Protein AF-A0A8J3FBA9-F1 (afdb_monomer_lite)

InterPro domains:
  IPR029476 Deoxyribonuclease NucA/NucB [PF14040] (10-82)

Sequence (90 aa):
MTRLTDKDKQAENSRVACPSSLPRPPGQQCDEYPMASTWQGAAITVSFSRRMIDKDNNEIAGQELNAFYLADRIIEKDPFYVAVDLTRRP

Foldseek 3Di:
DFFADDPVQLVQLCCQQPNPPDDAPPQWDKDKPVHSRGCCGVNNHVDMDIDIDGPVVRVVVVVVVVVVCVVVVRDGGRDDDDDDDPVPDD

Secondary structure (DSSP, 8-state):
-BB---HHHHHHHHHHHS-TTS---TTEEEEEES-TTBTTSTTT-S--EEEEEEHHHHHHHHHHHHHHHHHTT--TT-B------TT---

Radius of gyration: 13.47 Å; chains: 1; bounding box: 37×31×32 Å

Structure (mmCIF, N/CA/C/O backbone):
data_AF-A0A8J3FBA9-F1
#
_entry.id   AF-A0A8J3FBA9-F1
#
loop_
_atom_site.group_PDB
_atom_site.id
_atom_site.type_symbol
_atom_site.label_atom_id
_atom_site.label_alt_id
_atom_site.label_comp_id
_atom_site.label_asym_id
_atom_site.label_entity_id
_atom_site.label_seq_id
_atom_site.pdbx_PDB_ins_code
_atom_site.Cartn_x
_atom_site.Cartn_y
_atom_site.Cartn_z
_atom_site.occupancy
_atom_site.B_iso_or_equiv
_atom_site.auth_seq_id
_atom_site.auth_comp_id
_atom_site.auth_asym_id
_atom_site.auth_atom_id
_atom_site.pdbx_PDB_model_num
ATOM 1 N N . MET A 1 1 ? -6.111 -2.037 -12.203 1.00 95.25 1 MET A N 1
ATOM 2 C CA . MET A 1 1 ? -4.803 -1.960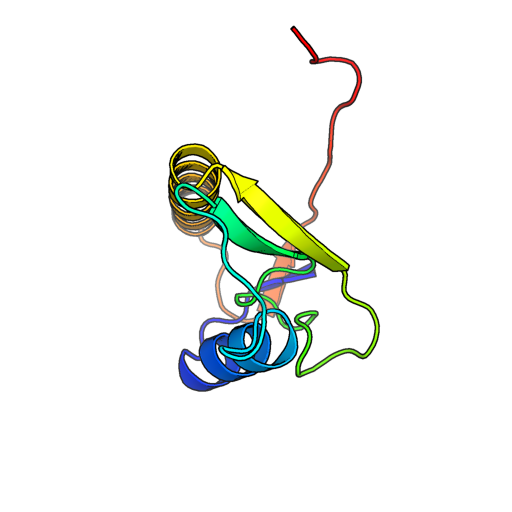 -11.514 1.00 95.25 1 MET A CA 1
ATOM 3 C C . MET A 1 1 ? -4.093 -3.300 -11.636 1.00 95.25 1 MET A C 1
ATOM 5 O O . MET A 1 1 ? -4.715 -4.247 -12.094 1.00 95.25 1 MET A O 1
ATOM 9 N N . THR A 1 2 ? -2.802 -3.371 -11.317 1.00 98.00 2 THR A N 1
ATOM 10 C CA . THR A 1 2 ? -1.978 -4.583 -11.461 1.00 98.00 2 THR A CA 1
ATOM 11 C C . THR A 1 2 ? -1.171 -4.833 -10.196 1.00 98.00 2 THR A C 1
ATOM 13 O O . THR A 1 2 ? -0.596 -3.893 -9.639 1.00 98.00 2 THR A O 1
ATOM 16 N N . ARG A 1 3 ? -1.112 -6.089 -9.749 1.00 98.25 3 ARG A N 1
ATOM 17 C CA . ARG A 1 3 ? -0.444 -6.486 -8.501 1.00 98.25 3 ARG A CA 1
ATOM 18 C C . ARG A 1 3 ? 1.067 -6.250 -8.557 1.00 98.25 3 ARG A C 1
ATOM 20 O O . ARG A 1 3 ? 1.707 -6.540 -9.561 1.00 98.25 3 ARG A O 1
ATOM 27 N N . LEU A 1 4 ? 1.615 -5.742 -7.457 1.00 98.44 4 LEU A N 1
ATOM 28 C CA . LEU A 1 4 ? 3.045 -5.594 -7.193 1.00 98.44 4 LEU A CA 1
ATOM 29 C C . LEU A 1 4 ? 3.409 -6.450 -5.974 1.00 98.44 4 LEU A C 1
ATOM 31 O O . LEU A 1 4 ? 2.832 -6.247 -4.905 1.00 98.44 4 LEU A O 1
ATOM 35 N N . THR A 1 5 ? 4.363 -7.372 -6.095 1.00 98.19 5 THR A N 1
ATOM 36 C CA . THR A 1 5 ? 4.807 -8.270 -5.010 1.00 98.19 5 THR A CA 1
ATOM 37 C C . THR A 1 5 ? 6.138 -7.870 -4.375 1.00 98.19 5 THR A C 1
ATOM 39 O O . THR A 1 5 ? 6.417 -8.297 -3.255 1.00 98.19 5 THR A O 1
ATOM 42 N N . ASP A 1 6 ? 6.940 -7.051 -5.060 1.00 98.31 6 ASP A N 1
ATOM 43 C CA . ASP A 1 6 ? 8.211 -6.519 -4.551 1.00 98.31 6 ASP A CA 1
ATOM 44 C C . ASP A 1 6 ? 7.972 -5.654 -3.300 1.00 98.31 6 ASP A C 1
ATOM 46 O O . ASP A 1 6 ? 7.225 -4.670 -3.328 1.00 98.31 6 ASP A O 1
ATOM 50 N N . LYS A 1 7 ? 8.592 -6.052 -2.186 1.00 98.25 7 LYS A N 1
ATOM 51 C CA . LYS A 1 7 ? 8.385 -5.437 -0.871 1.00 98.25 7 LYS A CA 1
ATOM 52 C C . LYS A 1 7 ? 9.041 -4.072 -0.732 1.00 98.25 7 LYS A C 1
ATOM 54 O O . LYS A 1 7 ? 8.474 -3.215 -0.055 1.00 98.25 7 LYS A O 1
ATOM 59 N N . ASP A 1 8 ? 10.155 -3.841 -1.410 1.00 98.44 8 ASP A N 1
ATOM 60 C CA . ASP A 1 8 ? 10.845 -2.556 -1.359 1.00 98.44 8 ASP A CA 1
ATOM 61 C C . ASP A 1 8 ? 10.044 -1.508 -2.133 1.00 98.44 8 ASP A C 1
ATOM 63 O O . ASP A 1 8 ? 9.826 -0.397 -1.650 1.00 98.44 8 ASP A O 1
ATOM 67 N N . LYS A 1 9 ? 9.481 -1.892 -3.285 1.00 98.31 9 LYS A N 1
ATOM 68 C CA . LYS A 1 9 ? 8.579 -1.022 -4.057 1.00 98.31 9 LYS A CA 1
ATOM 69 C C . LYS A 1 9 ? 7.259 -0.747 -3.337 1.00 98.31 9 LYS A C 1
ATOM 71 O O . LYS A 1 9 ? 6.747 0.368 -3.407 1.00 98.31 9 LYS A O 1
ATOM 76 N N . GLN A 1 10 ? 6.716 -1.735 -2.622 1.00 98.44 10 GLN A N 1
ATOM 77 C CA . GLN A 1 10 ? 5.556 -1.526 -1.747 1.00 98.44 10 GLN A CA 1
ATOM 78 C C . GLN A 1 10 ? 5.861 -0.486 -0.666 1.00 98.44 10 GLN A C 1
ATOM 80 O O . GLN A 1 10 ? 5.096 0.459 -0.491 1.00 98.44 10 GLN A O 1
ATOM 85 N N . ALA A 1 11 ? 6.998 -0.628 0.020 1.00 98.31 11 ALA A N 1
ATOM 86 C CA . ALA A 1 11 ? 7.424 0.321 1.041 1.00 98.31 11 ALA A CA 1
ATOM 87 C C . ALA A 1 11 ? 7.655 1.723 0.458 1.00 98.31 11 ALA A C 1
ATOM 89 O O . ALA A 1 11 ? 7.309 2.719 1.093 1.00 98.31 11 ALA A O 1
ATOM 90 N N . GLU A 1 12 ? 8.194 1.820 -0.759 1.00 98.19 12 GLU A N 1
ATOM 91 C CA . GLU A 1 12 ? 8.357 3.095 -1.452 1.00 98.19 12 GLU A CA 1
ATOM 92 C C . GLU A 1 12 ? 7.007 3.756 -1.752 1.00 98.19 12 GLU A C 1
ATOM 94 O O . GLU A 1 12 ? 6.824 4.930 -1.418 1.00 98.19 12 GLU A O 1
ATOM 99 N N . ASN A 1 13 ? 6.043 2.999 -2.288 1.00 98.25 13 ASN A N 1
ATOM 100 C CA . ASN A 1 13 ? 4.678 3.479 -2.499 1.00 98.25 13 ASN A CA 1
ATOM 101 C C . ASN A 1 13 ? 4.068 4.006 -1.193 1.00 98.25 13 ASN A C 1
ATOM 103 O O . ASN A 1 13 ? 3.620 5.154 -1.168 1.00 98.25 13 ASN A O 1
ATOM 107 N N . SER A 1 14 ? 4.132 3.229 -0.105 1.00 97.50 14 SER A N 1
ATOM 108 C CA . SER A 1 14 ? 3.596 3.653 1.194 1.00 97.50 14 SER A CA 1
ATOM 109 C C . SER A 1 14 ? 4.331 4.851 1.785 1.00 97.50 14 SER A C 1
ATOM 111 O O . SER A 1 14 ? 3.729 5.685 2.453 1.00 97.50 14 SER A O 1
ATOM 113 N N . ARG A 1 15 ? 5.636 5.000 1.543 1.00 97.62 15 ARG A N 1
ATOM 114 C CA . ARG A 1 15 ? 6.397 6.164 2.017 1.00 97.62 15 ARG A CA 1
ATOM 115 C C . ARG A 1 15 ? 5.993 7.441 1.282 1.00 97.62 15 ARG A C 1
ATOM 117 O O . ARG A 1 15 ? 5.960 8.502 1.902 1.00 97.62 15 ARG A O 1
ATOM 124 N N . VAL A 1 16 ? 5.711 7.353 -0.018 1.00 97.50 16 VAL A N 1
ATOM 125 C CA . VAL A 1 16 ? 5.277 8.503 -0.828 1.00 97.50 16 VAL A CA 1
ATOM 126 C C . VAL A 1 16 ? 3.828 8.874 -0.512 1.00 97.50 16 VAL A C 1
ATOM 128 O O . VAL A 1 16 ? 3.528 10.046 -0.259 1.00 97.50 16 VAL A O 1
ATOM 131 N N . ALA A 1 17 ? 2.931 7.888 -0.467 1.00 97.50 17 ALA A N 1
ATOM 132 C CA . ALA A 1 17 ? 1.535 8.133 -0.145 1.00 97.50 17 ALA A CA 1
ATOM 133 C C . ALA A 1 17 ? 1.346 8.467 1.335 1.00 97.50 17 ALA A C 1
ATOM 135 O O . ALA A 1 17 ? 0.704 9.465 1.626 1.00 97.50 17 ALA A O 1
ATOM 136 N N . CYS A 1 18 ? 1.961 7.755 2.269 1.00 97.44 18 CYS A N 1
ATOM 137 C CA . CYS A 1 18 ? 1.728 7.892 3.706 1.00 97.44 18 CYS A CA 1
ATOM 138 C C . CYS A 1 18 ? 3.014 8.171 4.522 1.00 97.44 18 CYS A C 1
ATOM 140 O O . CYS A 1 18 ? 3.335 7.420 5.451 1.00 97.44 18 CYS A O 1
ATOM 142 N N . PRO A 1 19 ? 3.749 9.276 4.259 1.00 97.00 19 PRO A N 1
ATOM 143 C CA . PRO A 1 19 ? 5.010 9.567 4.941 1.00 97.00 19 PRO A CA 1
ATOM 144 C C . PRO A 1 19 ? 4.841 9.725 6.458 1.00 97.00 19 PRO A C 1
ATOM 146 O O . PRO A 1 19 ? 3.782 10.107 6.968 1.00 97.00 19 PRO A O 1
ATOM 149 N N . SER A 1 20 ? 5.906 9.455 7.218 1.00 95.38 20 SER A N 1
ATOM 150 C CA . SER A 1 20 ? 5.907 9.581 8.685 1.00 95.38 20 SER A CA 1
ATOM 151 C C . SER A 1 20 ? 5.593 11.003 9.165 1.00 95.38 20 SER A C 1
ATOM 153 O O . SER A 1 20 ? 5.027 11.154 10.242 1.00 95.38 20 SER A O 1
ATOM 155 N N . SER A 1 21 ? 5.855 12.019 8.338 1.00 96.50 21 SER A N 1
ATOM 156 C CA . SER A 1 21 ? 5.558 13.430 8.611 1.00 96.50 21 SER A CA 1
ATOM 157 C C . SER A 1 21 ? 4.067 13.773 8.693 1.00 96.50 21 SER A C 1
ATOM 159 O O . SER A 1 21 ? 3.727 14.854 9.171 1.00 96.50 21 SER A O 1
ATOM 161 N N . LEU A 1 22 ? 3.166 12.892 8.244 1.00 96.25 22 LEU A N 1
ATOM 162 C CA . LEU A 1 22 ? 1.730 13.128 8.377 1.00 96.25 22 LEU A CA 1
ATOM 163 C C . LEU A 1 22 ? 1.279 12.994 9.839 1.00 96.25 22 LEU A C 1
ATOM 165 O O . LEU A 1 22 ? 1.580 11.973 10.469 1.00 96.25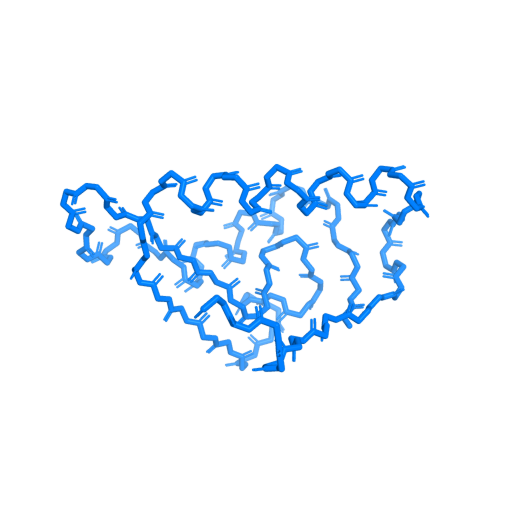 22 LEU A O 1
ATOM 169 N N . PRO A 1 23 ? 0.496 13.955 10.366 1.00 96.88 23 PRO A N 1
ATOM 170 C CA . PRO A 1 23 ? -0.167 13.792 11.653 1.00 96.88 23 PRO A CA 1
ATOM 171 C C . PRO A 1 23 ? -1.059 12.549 11.640 1.00 96.88 23 PRO A C 1
ATOM 173 O O . PRO A 1 23 ? -1.907 12.411 10.761 1.00 96.88 23 PRO A O 1
ATOM 176 N N . ARG A 1 24 ? -0.879 11.657 12.617 1.00 97.00 24 ARG A N 1
ATOM 177 C CA . ARG A 1 24 ? -1.709 10.458 12.807 1.00 97.00 24 ARG A CA 1
ATOM 178 C C . ARG A 1 24 ? -2.498 10.619 14.103 1.00 97.00 24 ARG A C 1
ATOM 180 O O . ARG A 1 24 ? -1.922 10.418 15.174 1.00 97.00 24 ARG A O 1
ATOM 187 N N . PRO A 1 25 ? -3.770 11.048 14.032 1.00 97.12 25 PRO A N 1
ATOM 188 C CA . PRO A 1 25 ? -4.627 11.097 15.206 1.00 97.12 25 PRO A CA 1
ATOM 189 C C . PRO A 1 25 ? -4.687 9.729 15.903 1.00 97.12 25 PRO A C 1
ATOM 191 O O . PRO A 1 25 ? -4.580 8.700 15.227 1.00 97.12 25 PRO A O 1
ATOM 194 N N . PRO A 1 26 ? -4.885 9.686 17.231 1.00 98.00 26 PRO A N 1
ATOM 195 C CA . PRO A 1 26 ? -5.113 8.430 17.935 1.00 98.00 26 PRO A CA 1
ATOM 196 C C . PRO A 1 26 ? -6.243 7.624 17.284 1.00 98.00 26 PRO A C 1
ATOM 198 O O . PRO A 1 26 ? -7.284 8.180 16.938 1.00 98.00 26 PRO A O 1
ATOM 201 N N . GLY A 1 27 ? -6.021 6.323 17.096 1.00 97.50 27 GLY A N 1
ATOM 202 C CA . GLY A 1 27 ? -6.990 5.427 16.459 1.00 97.50 27 GLY A CA 1
ATOM 203 C C . GLY A 1 27 ? -7.087 5.548 14.935 1.00 97.50 27 GLY A C 1
ATOM 204 O O . GLY A 1 27 ? -7.900 4.848 14.347 1.00 97.50 27 GLY A O 1
ATOM 205 N N . GLN A 1 28 ? -6.271 6.384 14.280 1.00 98.19 28 GLN A N 1
ATOM 206 C CA . GLN A 1 28 ? -6.276 6.500 12.820 1.00 98.19 28 G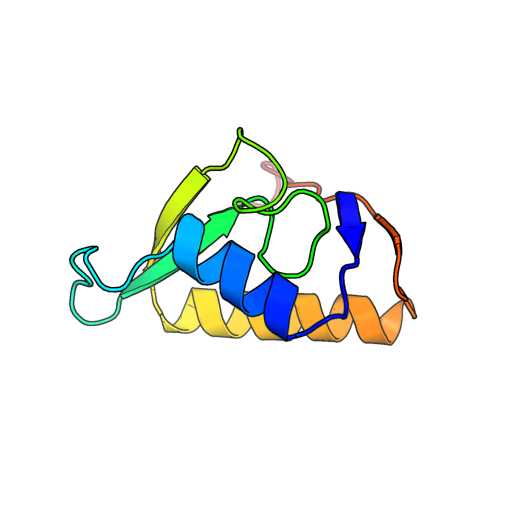LN A CA 1
ATOM 207 C C . GLN A 1 28 ? -4.988 6.003 12.163 1.00 98.19 28 GLN A C 1
ATOM 209 O O . GLN A 1 28 ? -3.885 6.133 12.700 1.00 98.19 28 GLN A O 1
ATOM 214 N N . GLN A 1 29 ? -5.142 5.470 10.955 1.00 97.88 29 GLN A N 1
ATOM 215 C CA . GLN A 1 29 ? -4.062 5.092 10.055 1.00 97.88 29 GLN A CA 1
ATOM 216 C C . GLN A 1 29 ? -4.241 5.762 8.695 1.00 97.88 29 GLN A C 1
ATOM 218 O O . GLN A 1 29 ? -5.349 6.101 8.289 1.00 97.88 29 GLN A O 1
ATOM 223 N N . CYS A 1 30 ? -3.124 5.974 8.005 1.00 98.06 30 CYS A N 1
ATOM 224 C CA . CYS A 1 30 ? -3.129 6.511 6.653 1.00 98.06 30 CYS A CA 1
ATOM 225 C C . CYS A 1 30 ? -3.433 5.376 5.674 1.00 98.06 30 CYS A C 1
ATOM 227 O O . CYS A 1 30 ? -2.653 4.431 5.584 1.00 98.06 30 CYS A O 1
ATOM 229 N N . ASP A 1 31 ? -4.555 5.493 4.979 1.00 98.00 31 ASP A N 1
ATOM 230 C CA . ASP A 1 31 ? -4.959 4.644 3.865 1.00 98.00 31 ASP A CA 1
ATOM 231 C C . ASP A 1 31 ? -4.617 5.320 2.532 1.00 98.00 31 ASP A C 1
ATOM 233 O O . ASP A 1 31 ? -4.591 6.555 2.435 1.00 98.00 31 ASP A O 1
ATOM 237 N N . GLU A 1 32 ? -4.341 4.513 1.511 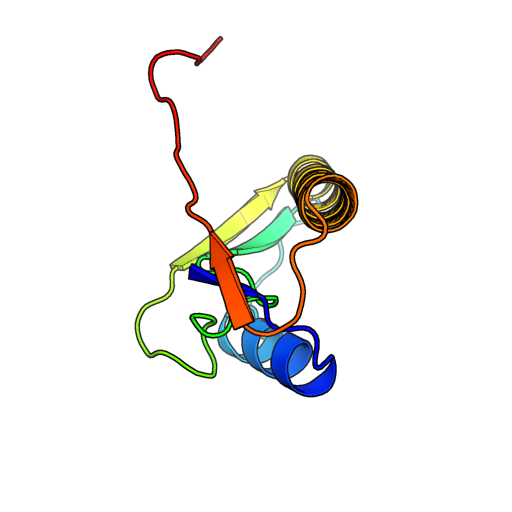1.00 97.44 32 GLU A N 1
ATOM 238 C CA . GLU A 1 32 ? -3.816 4.953 0.223 1.00 97.44 32 GLU A CA 1
ATOM 239 C C . GLU A 1 32 ? -4.461 4.228 -0.960 1.00 97.44 32 GLU A C 1
ATOM 241 O O . GLU A 1 32 ? -4.547 3.001 -1.016 1.00 97.44 32 GLU A O 1
ATOM 246 N N . TYR A 1 33 ? -4.865 5.015 -1.957 1.00 96.81 33 TYR A N 1
ATOM 247 C CA . TYR A 1 33 ? -5.388 4.516 -3.221 1.00 96.81 33 TYR A CA 1
ATOM 248 C C . TYR A 1 33 ? -4.707 5.232 -4.396 1.00 96.81 33 TYR A C 1
ATOM 250 O O . TYR A 1 33 ? -4.761 6.464 -4.454 1.00 96.81 33 TYR A O 1
ATOM 258 N N . PRO A 1 34 ? -4.128 4.510 -5.370 1.00 97.50 34 PRO A N 1
ATOM 259 C CA . PRO A 1 34 ? -4.013 3.050 -5.432 1.00 97.50 34 PRO A CA 1
ATOM 260 C C . PRO A 1 34 ? -3.128 2.460 -4.323 1.00 97.50 34 PRO A C 1
ATOM 262 O O . PRO A 1 34 ? -2.174 3.096 -3.879 1.00 97.50 34 PRO A O 1
ATOM 265 N N . MET A 1 35 ? -3.448 1.237 -3.891 1.00 97.81 35 MET A N 1
ATOM 266 C CA . MET A 1 35 ? -2.788 0.578 -2.760 1.00 97.81 35 MET A CA 1
ATOM 267 C C . MET A 1 35 ? -1.290 0.372 -3.025 1.00 97.81 35 MET A C 1
ATOM 269 O O . MET A 1 35 ? -0.906 0.066 -4.161 1.00 97.81 35 MET A O 1
ATOM 273 N N . ALA A 1 36 ? -0.447 0.421 -1.983 1.00 98.00 36 ALA A N 1
ATOM 274 C CA . ALA A 1 36 ? 1.005 0.218 -2.113 1.00 98.00 36 ALA A CA 1
ATOM 275 C C . ALA A 1 36 ? 1.409 -1.062 -2.834 1.00 98.00 36 ALA A C 1
ATOM 277 O O . ALA A 1 36 ? 2.462 -1.128 -3.463 1.00 98.00 36 ALA A O 1
ATOM 278 N N . SER A 1 37 ? 0.561 -2.079 -2.761 1.00 98.31 37 SER A N 1
ATOM 279 C CA . SER A 1 37 ? 0.778 -3.371 -3.391 1.00 98.31 37 SER A CA 1
ATOM 280 C C . SER A 1 37 ? 0.316 -3.456 -4.847 1.00 98.31 37 SER A C 1
ATOM 282 O O . SER A 1 37 ? 0.004 -4.538 -5.350 1.00 98.31 37 SER A O 1
ATOM 284 N N . THR A 1 38 ? 0.323 -2.317 -5.542 1.00 98.31 38 THR A N 1
ATOM 285 C CA . THR A 1 38 ? 0.010 -2.202 -6.969 1.00 98.31 38 THR A CA 1
ATOM 286 C C . THR A 1 38 ? 1.073 -1.404 -7.721 1.00 98.31 38 THR A C 1
ATOM 288 O O . THR A 1 38 ? 1.721 -0.516 -7.165 1.00 98.31 38 THR A O 1
ATOM 291 N N . TRP A 1 39 ? 1.217 -1.667 -9.022 1.00 98.06 39 TRP A N 1
ATOM 292 C CA . TRP A 1 39 ? 2.079 -0.868 -9.908 1.00 98.06 39 TRP A CA 1
ATOM 293 C C . TRP A 1 39 ? 1.531 0.537 -10.187 1.00 98.06 39 TRP A C 1
ATOM 295 O O . TRP A 1 39 ? 2.196 1.337 -10.835 1.00 98.06 39 TRP A O 1
ATOM 305 N N . GLN A 1 40 ? 0.322 0.848 -9.719 1.00 97.75 40 GLN A N 1
ATOM 306 C CA . GLN A 1 40 ? -0.271 2.179 -9.811 1.00 97.75 40 GLN A CA 1
ATOM 307 C C . GLN A 1 40 ? -0.058 3.008 -8.534 1.00 97.75 40 GLN A C 1
ATOM 309 O O . GLN A 1 40 ? -0.525 4.143 -8.469 1.00 97.75 40 GLN A O 1
ATOM 314 N N . GLY A 1 41 ? 0.638 2.462 -7.531 1.00 97.38 41 GLY A N 1
ATOM 315 C CA . GLY A 1 41 ? 0.912 3.145 -6.270 1.00 97.38 41 GLY A CA 1
ATOM 316 C C . GLY A 1 41 ? 1.720 4.441 -6.425 1.00 97.38 41 GLY A C 1
ATOM 317 O O . GLY A 1 41 ? 2.298 4.734 -7.474 1.00 97.38 41 GLY A O 1
ATOM 318 N N . ALA A 1 42 ? 1.748 5.224 -5.349 1.00 97.56 42 ALA A N 1
ATOM 319 C CA . ALA A 1 42 ? 2.156 6.629 -5.360 1.00 97.56 42 ALA A CA 1
ATOM 320 C C . ALA A 1 42 ? 3.622 6.913 -5.734 1.00 97.56 42 ALA A C 1
ATOM 322 O O . ALA A 1 42 ? 3.928 8.023 -6.160 1.00 97.56 42 ALA A O 1
ATOM 323 N N . ALA A 1 43 ? 4.539 5.956 -5.574 1.00 97.19 43 ALA A N 1
ATOM 324 C CA . ALA A 1 43 ? 5.927 6.139 -6.009 1.00 97.19 43 ALA A CA 1
ATOM 325 C C . ALA A 1 43 ? 6.102 5.900 -7.516 1.00 97.19 43 ALA A C 1
ATOM 327 O O . ALA A 1 43 ? 7.062 6.374 -8.117 1.00 97.19 43 ALA A O 1
ATOM 328 N N . ILE A 1 44 ? 5.171 5.167 -8.128 1.00 95.25 44 ILE A N 1
ATOM 329 C CA . ILE A 1 44 ? 5.229 4.772 -9.536 1.00 95.25 44 ILE A CA 1
ATOM 330 C C . ILE A 1 44 ? 4.359 5.701 -10.390 1.00 95.25 44 ILE A C 1
ATOM 332 O O . ILE A 1 44 ? 4.712 6.001 -11.530 1.00 95.25 44 ILE A O 1
ATOM 336 N N . THR A 1 45 ? 3.233 6.181 -9.851 1.00 90.50 45 THR A N 1
ATOM 337 C CA . THR A 1 45 ? 2.320 7.090 -10.556 1.00 90.50 45 THR A CA 1
ATOM 338 C C . THR A 1 45 ? 2.049 8.359 -9.757 1.00 90.50 45 THR A C 1
ATOM 340 O O . THR A 1 45 ? 2.008 8.351 -8.531 1.00 90.50 45 THR A O 1
ATOM 343 N N . VAL A 1 46 ? 1.836 9.473 -10.465 1.00 79.38 46 VAL A N 1
ATOM 344 C CA . VAL A 1 46 ? 1.635 10.797 -9.849 1.00 79.38 46 VAL A CA 1
ATOM 345 C C . VAL A 1 46 ? 0.229 11.012 -9.274 1.00 79.38 46 VAL A C 1
ATOM 347 O O . VAL A 1 46 ? 0.023 11.951 -8.513 1.00 79.38 46 VAL A O 1
ATOM 350 N N . SER A 1 47 ? -0.752 10.181 -9.645 1.00 93.44 47 SER A N 1
ATOM 351 C CA . SER A 1 47 ? -2.149 10.329 -9.216 1.00 93.44 47 SER A CA 1
ATOM 352 C C . SER A 1 47 ? -2.490 9.314 -8.135 1.00 93.44 47 SER A C 1
ATOM 354 O O . SER A 1 47 ? -2.724 8.143 -8.422 1.00 93.44 47 SER A O 1
ATOM 356 N N . PHE A 1 48 ? -2.560 9.785 -6.894 1.00 96.62 48 PHE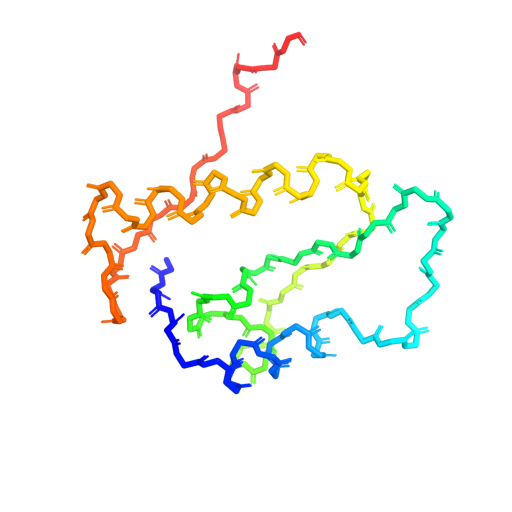 A N 1
ATOM 357 C CA . PHE A 1 48 ? -2.998 8.997 -5.750 1.00 96.62 48 PHE A CA 1
ATOM 358 C C . PHE A 1 48 ? -3.830 9.860 -4.799 1.00 96.62 48 PHE A C 1
ATOM 360 O O . PHE A 1 48 ? -3.767 11.090 -4.810 1.00 96.62 48 PHE A O 1
ATOM 367 N N . SER A 1 49 ? -4.595 9.198 -3.946 1.00 96.94 49 SER A N 1
ATOM 368 C CA . SER A 1 49 ? -5.276 9.792 -2.805 1.00 96.94 49 SER A CA 1
ATOM 369 C C . SER A 1 49 ? -4.822 9.102 -1.530 1.00 96.94 49 SER A C 1
ATOM 371 O O . SER A 1 49 ? -4.529 7.907 -1.536 1.00 96.94 49 SER A O 1
ATOM 373 N N . ARG A 1 50 ? -4.807 9.858 -0.437 1.00 97.12 50 ARG A N 1
ATOM 374 C CA . ARG A 1 50 ? -4.615 9.331 0.910 1.00 97.12 50 ARG A CA 1
ATOM 375 C C . ARG A 1 50 ? -5.738 9.811 1.815 1.00 97.12 50 ARG A C 1
ATOM 377 O O . ARG A 1 50 ? -6.266 10.908 1.596 1.00 97.12 50 ARG A O 1
ATOM 384 N N . ARG A 1 51 ? -6.028 9.076 2.883 1.00 97.75 51 ARG A N 1
ATOM 385 C CA . ARG A 1 51 ? -6.909 9.555 3.952 1.00 97.75 51 ARG A CA 1
ATOM 386 C C . ARG A 1 51 ? -6.549 8.912 5.283 1.00 97.75 51 ARG A C 1
ATOM 388 O O . ARG A 1 51 ? -6.217 7.740 5.328 1.00 97.75 51 ARG A O 1
ATOM 395 N N . MET A 1 52 ? -6.642 9.677 6.370 1.00 98.06 52 MET A N 1
ATOM 396 C CA . MET A 1 52 ? -6.624 9.084 7.705 1.00 98.06 52 MET A CA 1
ATOM 397 C C . MET A 1 52 ? -7.999 8.468 7.978 1.00 98.06 52 MET A C 1
ATOM 399 O O . MET A 1 52 ? -9.018 9.164 7.903 1.00 98.06 52 MET A O 1
ATOM 403 N N . ILE A 1 53 ? -8.025 7.163 8.214 1.00 97.81 53 ILE A N 1
ATOM 404 C CA . ILE A 1 53 ? -9.233 6.393 8.508 1.00 97.81 53 ILE A CA 1
ATOM 405 C C . ILE A 1 53 ? -9.045 5.618 9.807 1.00 97.81 53 ILE A C 1
ATOM 407 O O . ILE A 1 53 ? -7.933 5.520 10.322 1.00 97.81 53 ILE A O 1
ATOM 411 N N . ASP A 1 54 ? -10.142 5.096 10.344 1.00 98.38 54 ASP A N 1
ATOM 412 C CA . ASP A 1 54 ? -10.114 4.240 11.525 1.00 98.38 54 ASP A CA 1
ATOM 413 C C . ASP A 1 54 ? -9.152 3.056 11.333 1.00 98.38 54 ASP A C 1
ATOM 415 O O . ASP A 1 54 ? -9.164 2.387 10.296 1.00 98.38 54 ASP A O 1
ATOM 419 N N . LYS A 1 55 ? -8.291 2.846 12.330 1.00 97.94 55 LYS A N 1
ATOM 420 C CA . LYS A 1 55 ? -7.220 1.851 12.301 1.00 97.94 55 LYS A CA 1
ATOM 421 C C . LYS A 1 55 ? -7.759 0.438 12.088 1.00 97.94 55 LYS A C 1
ATOM 423 O O . LYS A 1 55 ? -7.211 -0.286 11.261 1.00 97.94 55 LYS A O 1
ATOM 428 N N . ASP A 1 56 ? -8.800 0.057 12.816 1.00 98.06 56 ASP A N 1
ATOM 429 C CA . ASP A 1 56 ? -9.284 -1.322 12.817 1.00 98.06 56 ASP A CA 1
ATOM 430 C C . ASP A 1 56 ? -9.906 -1.655 11.454 1.00 98.06 56 ASP A C 1
ATOM 432 O O . ASP A 1 56 ? -9.618 -2.701 10.870 1.00 98.06 56 ASP A O 1
ATOM 436 N N . ASN A 1 57 ? -10.657 -0.711 10.877 1.00 97.50 57 ASN A N 1
ATOM 437 C CA . ASN A 1 57 ? -11.179 -0.840 9.515 1.00 97.50 57 ASN A CA 1
ATOM 438 C C . ASN A 1 57 ? -10.065 -0.940 8.459 1.00 97.50 57 ASN A C 1
ATOM 440 O O . ASN A 1 57 ? -10.168 -1.747 7.535 1.00 97.50 57 ASN A O 1
ATOM 444 N N . ASN A 1 58 ? -9.001 -0.141 8.588 1.00 97.56 58 ASN A N 1
ATOM 445 C CA . ASN A 1 58 ? -7.869 -0.176 7.659 1.00 97.56 58 ASN A CA 1
ATOM 446 C C . ASN A 1 58 ? -7.130 -1.523 7.698 1.00 97.56 58 ASN A C 1
ATOM 448 O O . ASN A 1 58 ? -6.774 -2.083 6.660 1.00 97.56 58 ASN A O 1
ATOM 452 N N . GLU A 1 59 ? -6.921 -2.068 8.898 1.00 97.94 59 GLU A N 1
ATOM 453 C CA . GLU A 1 59 ? -6.258 -3.360 9.087 1.00 97.94 59 GLU A CA 1
ATOM 454 C C . GLU A 1 59 ? -7.097 -4.513 8.525 1.00 97.94 59 GLU A C 1
ATOM 456 O O . GLU A 1 59 ? -6.552 -5.372 7.827 1.00 97.94 59 GLU A O 1
ATOM 461 N N . ILE A 1 60 ? -8.416 -4.501 8.750 1.00 98.19 60 ILE A N 1
ATOM 462 C CA . ILE A 1 60 ? -9.341 -5.488 8.174 1.00 98.19 60 ILE A CA 1
ATOM 463 C C . ILE A 1 60 ? -9.324 -5.411 6.643 1.00 98.19 60 ILE A C 1
ATOM 465 O O . ILE A 1 60 ? -9.120 -6.432 5.989 1.00 98.19 60 ILE A O 1
ATOM 469 N N . ALA A 1 61 ? -9.443 -4.215 6.058 1.00 96.69 61 ALA A N 1
ATOM 470 C CA . ALA A 1 61 ? -9.408 -4.046 4.604 1.00 96.69 61 ALA A CA 1
ATOM 471 C C . ALA A 1 61 ? -8.089 -4.557 3.991 1.00 96.69 61 ALA A C 1
ATOM 473 O O . ALA A 1 61 ? -8.088 -5.204 2.941 1.00 96.69 61 ALA A O 1
ATOM 474 N N . GLY A 1 62 ? -6.954 -4.333 4.664 1.00 97.50 62 GLY A N 1
ATOM 475 C CA . GLY A 1 62 ? -5.661 -4.880 4.250 1.00 97.50 62 GLY A CA 1
ATOM 476 C C . GLY A 1 62 ? -5.607 -6.413 4.291 1.00 97.50 62 GLY A C 1
ATOM 477 O O . GLY A 1 62 ? -5.042 -7.038 3.386 1.00 97.50 62 GLY A O 1
ATOM 478 N N . GLN A 1 63 ? -6.212 -7.032 5.309 1.00 98.31 63 GLN A N 1
ATOM 479 C CA . GLN A 1 63 ? -6.332 -8.490 5.414 1.00 98.31 63 GLN A CA 1
ATOM 480 C C . GLN A 1 63 ? -7.229 -9.063 4.313 1.00 98.31 63 GLN A C 1
ATOM 482 O O . GLN A 1 63 ? -6.837 -10.032 3.659 1.00 98.31 63 GLN A O 1
ATOM 487 N N . GLU A 1 64 ? -8.385 -8.447 4.061 1.00 98.00 64 GLU A N 1
ATOM 488 C CA . GLU A 1 64 ? -9.313 -8.842 2.995 1.00 98.00 64 GLU A CA 1
ATOM 489 C C . GLU A 1 64 ? -8.668 -8.724 1.614 1.00 98.00 64 GLU A C 1
ATOM 491 O O . GLU A 1 64 ? -8.755 -9.649 0.805 1.00 98.00 64 GLU A O 1
ATOM 496 N N . LEU A 1 65 ? -7.933 -7.639 1.360 1.00 97.44 65 LEU A N 1
ATOM 497 C CA . LEU A 1 65 ? -7.191 -7.462 0.117 1.00 97.44 65 LEU A CA 1
ATOM 498 C C . LEU A 1 65 ? -6.132 -8.562 -0.070 1.00 97.44 65 LEU A C 1
ATOM 500 O O . LEU A 1 65 ? -5.960 -9.083 -1.172 1.00 97.44 65 LEU A O 1
ATOM 504 N N . ASN A 1 66 ? -5.427 -8.949 0.997 1.00 97.56 66 ASN A N 1
ATOM 505 C CA . ASN A 1 66 ? -4.472 -10.053 0.929 1.00 97.56 66 ASN A CA 1
ATOM 506 C C . ASN A 1 66 ? -5.161 -11.405 0.684 1.00 97.56 66 ASN A C 1
ATOM 508 O O . ASN A 1 66 ? -4.666 -12.204 -0.110 1.00 97.56 66 ASN A O 1
ATOM 512 N N . ALA A 1 67 ? -6.304 -11.648 1.327 1.00 98.25 67 ALA A N 1
ATOM 513 C CA . ALA A 1 67 ? -7.108 -12.844 1.102 1.00 98.25 67 ALA A CA 1
ATOM 514 C C . ALA A 1 67 ? -7.605 -12.926 -0.349 1.00 98.25 67 ALA A C 1
ATOM 516 O O . ALA A 1 67 ? -7.493 -13.987 -0.957 1.00 98.25 67 ALA A O 1
ATOM 517 N N . PHE A 1 68 ? -8.057 -11.810 -0.927 1.00 97.69 68 PHE A N 1
ATOM 518 C CA . PHE A 1 68 ? -8.431 -11.704 -2.339 1.00 97.69 68 PHE A CA 1
ATOM 519 C C . PHE A 1 68 ? -7.281 -12.112 -3.270 1.00 97.69 68 PHE A C 1
ATOM 521 O O . PHE A 1 68 ? -7.456 -12.996 -4.109 1.00 97.69 68 PHE A O 1
ATOM 528 N N . TYR A 1 69 ? -6.076 -11.561 -3.073 1.00 98.31 69 TYR A N 1
ATOM 529 C CA . TYR A 1 69 ? -4.920 -11.943 -3.894 1.00 98.31 69 TYR A CA 1
ATOM 530 C C . TYR A 1 69 ? -4.605 -13.442 -3.823 1.00 98.31 69 TYR A C 1
ATOM 532 O O . TYR A 1 69 ? -4.210 -14.035 -4.826 1.00 98.31 69 TYR A O 1
ATOM 540 N N . LEU A 1 70 ? -4.770 -14.060 -2.650 1.00 97.94 70 LEU A N 1
ATOM 541 C CA . LEU A 1 70 ? -4.515 -15.488 -2.453 1.00 97.94 70 LEU A CA 1
ATOM 542 C C . LEU A 1 70 ? -5.613 -16.371 -3.056 1.00 97.94 70 LEU A C 1
ATOM 544 O O . LEU A 1 70 ? -5.293 -17.362 -3.714 1.00 97.94 70 LEU A O 1
ATOM 548 N N . ALA A 1 71 ? -6.882 -16.022 -2.837 1.00 98.19 71 ALA A N 1
ATOM 549 C CA . ALA A 1 71 ? -8.034 -16.789 -3.303 1.00 98.19 71 ALA A CA 1
ATOM 550 C C . ALA A 1 71 ? -8.072 -16.875 -4.833 1.00 98.19 71 ALA A C 1
ATOM 552 O O . ALA A 1 71 ? -8.237 -17.964 -5.384 1.00 98.19 71 ALA A O 1
ATOM 553 N N . ASP A 1 72 ? -7.808 -15.752 -5.502 1.00 97.94 72 ASP A N 1
ATOM 554 C CA . ASP A 1 72 ? -7.846 -15.654 -6.963 1.00 97.94 72 ASP A CA 1
ATOM 555 C C . ASP A 1 72 ? -6.476 -15.872 -7.619 1.00 97.94 72 ASP A C 1
ATOM 557 O O . ASP A 1 72 ? -6.347 -15.788 -8.839 1.00 97.94 72 ASP A O 1
ATOM 561 N N . ARG A 1 73 ? -5.446 -16.200 -6.821 1.00 98.00 73 ARG A N 1
ATOM 562 C CA . ARG A 1 73 ? -4.060 -16.430 -7.271 1.00 98.00 73 ARG A CA 1
ATOM 563 C C . ARG A 1 73 ? -3.513 -15.287 -8.130 1.00 98.00 73 ARG A C 1
ATOM 565 O O . ARG A 1 73 ? -2.811 -15.531 -9.106 1.00 98.00 73 ARG A O 1
ATOM 572 N N . ILE A 1 74 ? -3.812 -14.053 -7.741 1.00 98.38 74 ILE A N 1
ATOM 573 C CA . ILE A 1 74 ? -3.339 -12.847 -8.422 1.00 98.38 74 ILE A CA 1
ATOM 574 C C . ILE A 1 74 ? -1.849 -12.689 -8.122 1.00 98.38 74 ILE A C 1
ATOM 576 O O . ILE A 1 74 ? -1.450 -12.334 -7.005 1.00 98.38 74 ILE A O 1
ATOM 580 N N . ILE A 1 75 ? -1.022 -12.967 -9.124 1.00 97.81 75 ILE A N 1
ATOM 581 C CA . ILE A 1 75 ? 0.435 -12.899 -9.030 1.00 97.81 75 ILE A CA 1
ATOM 582 C C . ILE A 1 75 ? 0.970 -11.571 -9.573 1.00 97.81 75 ILE A C 1
ATOM 584 O O . ILE A 1 75 ? 0.232 -10.653 -9.920 1.00 97.81 75 ILE A O 1
ATOM 588 N N . GLU A 1 76 ? 2.291 -11.423 -9.562 1.00 98.50 76 GLU A N 1
ATOM 589 C CA . GLU A 1 76 ? 2.989 -10.231 -10.037 1.00 98.50 76 GLU A CA 1
ATOM 590 C C . GLU A 1 76 ? 2.506 -9.787 -11.429 1.00 98.50 76 GLU A C 1
ATOM 592 O O . GLU A 1 76 ? 2.520 -10.563 -12.380 1.00 98.50 76 GLU A O 1
ATOM 597 N N . LYS A 1 77 ? 2.121 -8.509 -11.538 1.00 98.19 77 LYS A N 1
ATOM 598 C CA . LYS A 1 77 ? 1.549 -7.837 -12.721 1.00 98.19 77 LYS A CA 1
ATOM 599 C C . LYS A 1 77 ? 0.170 -8.306 -13.181 1.00 98.19 77 LYS A C 1
ATOM 601 O O . LYS A 1 77 ? -0.348 -7.706 -14.126 1.00 98.19 77 LYS A O 1
ATOM 606 N N . ASP A 1 78 ? -0.470 -9.253 -12.504 1.00 98.50 78 ASP A N 1
ATOM 607 C CA . ASP A 1 78 ? -1.826 -9.653 -12.874 1.00 98.50 78 ASP A CA 1
ATOM 608 C C . ASP A 1 78 ? -2.808 -8.479 -12.741 1.00 98.50 78 ASP A C 1
ATOM 610 O O . ASP A 1 78 ? -2.771 -7.744 -11.739 1.00 98.50 78 ASP A O 1
ATOM 614 N N . PRO A 1 79 ? -3.678 -8.267 -13.747 1.00 98.25 79 PRO A N 1
ATOM 615 C CA . PRO A 1 79 ? -4.653 -7.194 -13.731 1.00 98.25 79 PRO A CA 1
ATOM 616 C C . PRO A 1 79 ? -5.873 -7.551 -12.882 1.00 98.25 79 PRO A C 1
ATOM 618 O O . PRO A 1 79 ? -6.411 -8.651 -12.950 1.00 98.25 79 PRO A O 1
ATOM 621 N N . PHE A 1 80 ? -6.368 -6.566 -12.142 1.00 97.81 80 PHE A N 1
ATOM 622 C CA . PHE A 1 80 ? -7.636 -6.631 -11.424 1.00 97.81 80 PHE A CA 1
ATOM 623 C C . PHE A 1 80 ? -8.290 -5.245 -11.342 1.00 97.81 80 PHE A C 1
ATOM 625 O O . PHE A 1 80 ? -7.652 -4.210 -11.576 1.00 97.81 80 PHE A O 1
ATOM 632 N N . TYR A 1 81 ? -9.574 -5.206 -11.001 1.00 95.69 81 TYR A N 1
ATOM 633 C CA . TYR A 1 81 ? -10.344 -3.970 -10.855 1.00 95.69 81 TYR A CA 1
ATOM 634 C C . TYR A 1 81 ? -10.856 -3.841 -9.423 1.00 95.69 81 TYR A C 1
ATOM 636 O O . TYR A 1 81 ? -11.147 -4.841 -8.776 1.00 95.69 81 TYR A O 1
ATOM 644 N N . VAL A 1 82 ? -10.985 -2.603 -8.946 1.00 94.19 82 VAL A N 1
ATOM 645 C CA . VAL A 1 82 ? -11.675 -2.287 -7.691 1.00 94.19 82 VAL A CA 1
ATOM 646 C C . VAL A 1 82 ? -13.000 -1.644 -8.065 1.00 94.19 82 VAL A C 1
ATOM 648 O O . VAL A 1 82 ? -13.022 -0.635 -8.770 1.00 94.19 82 VAL A O 1
ATOM 651 N N . ALA A 1 83 ? -14.096 -2.243 -7.614 1.00 92.31 83 ALA A N 1
ATOM 652 C CA . ALA A 1 83 ? -15.441 -1.729 -7.810 1.00 92.31 83 ALA A CA 1
ATOM 653 C C . ALA A 1 83 ? -16.037 -1.377 -6.447 1.00 92.31 83 ALA A C 1
ATOM 655 O O . ALA A 1 83 ? -16.052 -2.207 -5.541 1.00 92.31 83 ALA A O 1
ATOM 656 N N . VAL A 1 84 ? -16.523 -0.144 -6.307 1.00 89.56 84 VAL A N 1
ATOM 657 C CA . VAL A 1 84 ? -17.218 0.310 -5.100 1.00 89.56 84 VAL A CA 1
ATOM 658 C C . VAL A 1 84 ? -18.705 0.354 -5.409 1.00 89.56 84 VAL A C 1
ATOM 660 O O . VAL A 1 84 ? -19.158 1.188 -6.193 1.00 89.56 84 VAL A O 1
ATOM 663 N N . ASP A 1 85 ? -19.460 -0.552 -4.797 1.00 89.50 85 ASP A N 1
ATOM 664 C CA . ASP A 1 85 ? -20.912 -0.565 -4.907 1.00 89.50 85 ASP A CA 1
ATOM 665 C C . ASP A 1 85 ? -21.527 0.40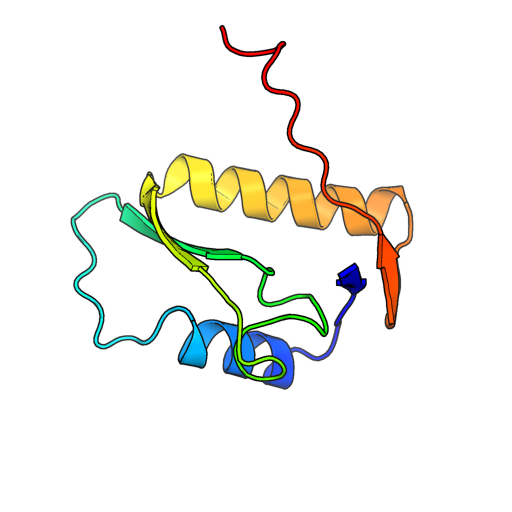0 -3.886 1.00 89.50 85 ASP A C 1
ATOM 667 O O . ASP A 1 85 ? -21.543 0.154 -2.680 1.00 89.50 85 ASP A O 1
ATOM 671 N N . LEU A 1 86 ? -22.045 1.522 -4.384 1.00 83.50 86 LEU A N 1
ATOM 672 C CA . LEU A 1 86 ? -22.699 2.537 -3.560 1.00 83.50 86 LEU A CA 1
ATOM 673 C C . LEU A 1 86 ? -24.134 2.166 -3.167 1.00 83.50 86 LEU A C 1
ATOM 675 O O . LEU A 1 86 ? -24.712 2.844 -2.319 1.00 83.50 86 LEU A O 1
ATOM 679 N N . THR A 1 87 ? -24.703 1.113 -3.758 1.00 85.75 87 THR A N 1
ATOM 680 C CA . THR A 1 87 ? -26.068 0.646 -3.467 1.00 85.75 87 THR A CA 1
ATOM 681 C C . THR A 1 87 ? -26.135 -0.261 -2.237 1.00 85.75 87 THR A C 1
ATOM 683 O O . THR A 1 87 ? -27.213 -0.494 -1.700 1.00 85.75 87 THR A O 1
ATOM 686 N N . ARG A 1 88 ? -24.977 -0.713 -1.742 1.00 68.38 88 ARG A N 1
ATOM 687 C CA . ARG A 1 88 ? -24.807 -1.571 -0.560 1.00 68.38 88 ARG A CA 1
ATOM 688 C C . ARG A 1 88 ? -24.314 -0.813 0.679 1.00 68.38 88 ARG A C 1
ATOM 690 O O . ARG A 1 88 ? -23.497 -1.320 1.443 1.00 68.38 88 ARG A O 1
ATOM 697 N N . ARG A 1 89 ? -24.794 0.412 0.896 1.00 63.19 89 ARG A N 1
ATOM 698 C CA . ARG A 1 89 ? -24.608 1.073 2.198 1.00 63.19 89 ARG A CA 1
ATOM 699 C C . ARG A 1 89 ? -25.666 0.544 3.179 1.00 63.19 89 ARG A C 1
ATOM 701 O O . ARG A 1 89 ? -26.821 0.468 2.762 1.00 63.19 89 ARG A O 1
ATOM 708 N N . PRO A 1 90 ? -25.303 0.151 4.414 1.00 61.47 90 PRO A N 1
ATOM 709 C CA . PRO A 1 90 ? -26.296 -0.063 5.463 1.00 61.47 90 PRO A CA 1
ATOM 710 C C . PRO A 1 90 ? -27.078 1.224 5.756 1.00 61.47 90 PRO A C 1
ATOM 712 O O . PRO A 1 90 ? -26.515 2.327 5.544 1.00 61.47 90 PRO A O 1
#

Organism: NCBI:txid53371

pLDDT: mean 95.66, std 6.63, range [61.47, 98.5]